Protein AF-A0A921L077-F1 (afdb_monomer_lite)

Structure (mmCIF, N/CA/C/O backbone):
data_AF-A0A921L077-F1
#
_entry.id   AF-A0A921L077-F1
#
loop_
_atom_site.group_PDB
_atom_site.id
_atom_site.type_symbol
_atom_site.label_atom_id
_atom_site.label_alt_id
_atom_site.label_comp_id
_atom_site.label_asym_id
_atom_site.label_entity_id
_atom_site.label_seq_id
_atom_site.pdbx_PDB_ins_code
_atom_site.Cartn_x
_atom_site.Cartn_y
_atom_site.Cartn_z
_atom_site.occupancy
_atom_site.B_iso_or_equiv
_atom_site.auth_seq_id
_atom_site.auth_comp_id
_atom_site.auth_asym_id
_atom_site.auth_atom_id
_atom_site.pdbx_PDB_model_num
ATOM 1 N N . MET A 1 1 ? 46.990 -27.834 -98.662 1.00 47.91 1 MET A N 1
ATOM 2 C CA . MET A 1 1 ? 45.734 -28.290 -98.024 1.00 47.91 1 MET A CA 1
ATOM 3 C C . MET A 1 1 ? 45.938 -28.301 -96.510 1.00 47.91 1 MET A C 1
ATOM 5 O O . MET A 1 1 ? 46.525 -29.242 -95.992 1.00 47.91 1 MET A O 1
ATOM 9 N N . LYS A 1 2 ? 45.597 -27.207 -95.814 1.00 50.09 2 LYS A N 1
ATOM 10 C CA . LYS A 1 2 ? 45.797 -27.074 -94.358 1.00 50.09 2 LYS A CA 1
ATOM 11 C C . LYS A 1 2 ? 44.501 -27.483 -93.652 1.00 50.09 2 LYS A C 1
ATOM 13 O O . LYS A 1 2 ? 43.437 -26.982 -93.993 1.00 50.09 2 LYS A O 1
ATOM 18 N N . LYS A 1 3 ? 44.614 -28.475 -92.768 1.00 49.75 3 LYS A N 1
ATOM 19 C CA . LYS A 1 3 ? 43.511 -29.212 -92.143 1.00 49.75 3 LYS A CA 1
ATOM 20 C C . LYS A 1 3 ? 42.754 -28.323 -91.150 1.00 49.75 3 LYS A C 1
ATOM 22 O O . LYS A 1 3 ? 43.372 -27.665 -90.320 1.00 49.75 3 LYS A O 1
ATOM 27 N N . LEU A 1 4 ? 41.428 -28.336 -91.258 1.00 50.16 4 LEU A N 1
ATOM 28 C CA . LEU A 1 4 ? 40.485 -27.717 -90.333 1.00 50.16 4 LEU A CA 1
ATOM 29 C C . LEU A 1 4 ? 40.443 -28.560 -89.049 1.00 50.16 4 LEU A C 1
ATOM 31 O O . LEU A 1 4 ? 40.031 -29.717 -89.099 1.00 50.16 4 LEU A O 1
ATOM 35 N N . LEU A 1 5 ? 40.892 -28.011 -87.920 1.00 53.75 5 LEU A N 1
ATOM 36 C CA . LEU A 1 5 ? 40.767 -28.655 -86.610 1.00 53.75 5 LEU A CA 1
ATOM 37 C C . LEU A 1 5 ? 39.763 -27.851 -85.779 1.00 53.75 5 LEU A C 1
ATOM 39 O O . LEU A 1 5 ? 40.111 -26.838 -85.178 1.00 53.75 5 LEU A O 1
ATOM 43 N N . LEU A 1 6 ? 38.502 -28.278 -85.803 1.00 53.72 6 LEU A N 1
ATOM 44 C CA . LEU A 1 6 ? 37.430 -27.685 -85.009 1.00 53.72 6 LEU A CA 1
ATOM 45 C C . LEU A 1 6 ? 37.405 -28.395 -83.647 1.00 53.72 6 LEU A C 1
ATOM 47 O O . LEU A 1 6 ? 36.884 -29.500 -83.527 1.00 53.72 6 LEU A O 1
ATOM 51 N N . ILE A 1 7 ? 38.032 -27.798 -82.632 1.00 60.38 7 ILE A N 1
ATOM 52 C CA . ILE A 1 7 ? 38.004 -28.325 -81.262 1.00 60.38 7 ILE A CA 1
ATOM 53 C C . ILE A 1 7 ? 36.727 -27.801 -80.601 1.00 60.38 7 ILE A C 1
ATOM 55 O O . ILE A 1 7 ? 36.703 -26.705 -80.044 1.00 60.38 7 ILE A O 1
ATOM 59 N N . THR A 1 8 ? 35.644 -28.571 -80.680 1.00 58.78 8 THR A N 1
ATOM 60 C CA . THR A 1 8 ? 34.444 -28.325 -79.875 1.00 58.78 8 THR A CA 1
ATOM 61 C C . THR A 1 8 ? 34.729 -28.749 -78.439 1.00 58.78 8 THR A C 1
ATOM 63 O O . THR A 1 8 ? 34.517 -29.901 -78.061 1.00 58.78 8 THR A O 1
ATOM 66 N N . LEU A 1 9 ? 35.260 -27.820 -77.643 1.00 57.50 9 LEU A N 1
ATOM 67 C CA . LEU A 1 9 ? 35.306 -27.950 -76.191 1.00 57.50 9 LEU A CA 1
ATOM 68 C C . LEU A 1 9 ? 33.867 -27.913 -75.678 1.00 57.50 9 LEU A C 1
ATOM 70 O O . LEU A 1 9 ? 33.224 -26.866 -75.668 1.00 57.50 9 LEU A O 1
ATOM 74 N N . GLY A 1 10 ? 33.356 -29.086 -75.310 1.00 61.41 10 GLY A N 1
ATOM 75 C CA . GLY A 1 10 ? 32.074 -29.223 -74.643 1.00 61.41 10 GLY A CA 1
ATOM 76 C C . GLY A 1 10 ? 32.086 -28.440 -73.338 1.00 61.41 10 GLY A C 1
ATOM 77 O O . GLY A 1 10 ? 32.806 -28.787 -72.405 1.00 61.41 10 GLY A O 1
ATOM 78 N N . THR A 1 11 ? 31.276 -27.393 -73.268 1.00 60.41 11 THR A N 1
ATOM 79 C CA . THR A 1 11 ? 30.930 -26.742 -72.011 1.00 60.41 11 THR A CA 1
ATOM 80 C C . THR A 1 11 ? 29.447 -26.972 -71.775 1.00 60.41 11 THR A C 1
ATOM 82 O O . THR A 1 11 ? 28.576 -26.265 -72.273 1.00 60.41 11 THR A O 1
ATOM 85 N N . THR A 1 12 ? 29.136 -28.029 -71.029 1.00 60.75 12 THR A N 1
ATOM 86 C CA . THR A 1 12 ? 27.812 -28.176 -70.430 1.00 60.75 12 THR A CA 1
ATOM 87 C C . THR A 1 12 ? 27.654 -27.072 -69.388 1.00 60.75 12 THR A C 1
ATOM 89 O O . THR A 1 12 ? 28.388 -27.044 -68.400 1.00 60.75 12 THR A O 1
ATOM 92 N N . LEU A 1 13 ? 26.723 -26.146 -69.612 1.00 59.56 13 LEU A N 1
ATOM 93 C CA . LEU A 1 13 ? 26.307 -25.184 -68.597 1.00 59.56 13 LEU A CA 1
ATOM 94 C C . LEU A 1 13 ? 25.455 -25.927 -67.564 1.00 59.56 13 LEU A C 1
ATOM 96 O O . LEU A 1 13 ? 24.300 -26.261 -67.818 1.00 59.56 13 LEU A O 1
ATOM 100 N N . SER A 1 14 ? 26.045 -26.225 -66.410 1.00 64.25 14 SER A N 1
ATOM 101 C CA . SER A 1 14 ? 25.311 -26.743 -65.259 1.00 64.25 14 SER A CA 1
ATOM 102 C C . SER A 1 14 ? 24.536 -25.596 -64.614 1.00 64.25 14 SER A C 1
ATOM 104 O O . SER A 1 14 ? 25.137 -24.664 -64.083 1.00 64.25 14 SER A O 1
ATOM 106 N N . PHE A 1 15 ? 23.206 -25.657 -64.642 1.00 56.78 15 PHE A N 1
ATOM 107 C CA . PHE A 1 15 ? 22.360 -24.764 -63.853 1.00 56.78 15 PHE A CA 1
ATOM 108 C C . PHE A 1 15 ? 22.168 -25.384 -62.466 1.00 56.78 15 PHE A C 1
ATOM 110 O O . PHE A 1 15 ? 21.528 -26.426 -62.338 1.00 56.78 15 PHE A O 1
ATOM 117 N N . SER A 1 16 ? 22.728 -24.770 -61.424 1.00 62.62 16 SER A N 1
ATOM 118 C CA . SER A 1 16 ? 22.407 -25.108 -60.037 1.00 62.62 16 SER A CA 1
ATOM 1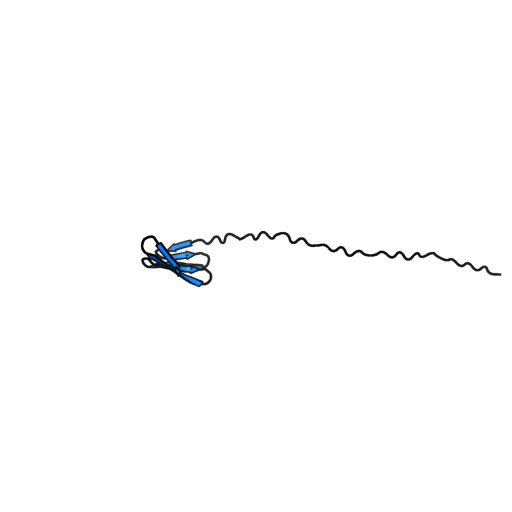19 C C . SER A 1 16 ? 21.310 -24.173 -59.531 1.00 62.62 16 SER A C 1
ATOM 121 O O . SER A 1 16 ? 21.466 -22.955 -59.489 1.00 62.62 16 SER A O 1
ATOM 123 N N . THR A 1 17 ? 20.166 -24.735 -59.150 1.00 63.22 17 THR A N 1
ATOM 124 C CA . THR A 1 17 ? 19.113 -23.986 -58.460 1.00 63.22 17 THR A CA 1
ATOM 125 C C . THR A 1 17 ? 19.511 -23.819 -56.993 1.00 63.22 17 THR A C 1
ATOM 127 O O . THR A 1 17 ? 19.575 -24.812 -56.267 1.00 63.22 17 THR A O 1
ATOM 130 N N . LEU A 1 18 ? 19.765 -22.590 -56.530 1.00 61.78 18 LEU A N 1
ATOM 131 C CA . LEU A 1 18 ? 19.805 -22.313 -55.091 1.00 61.78 18 LEU A CA 1
ATOM 132 C C . LEU A 1 18 ? 18.374 -22.401 -54.547 1.00 61.78 18 LEU A C 1
ATOM 134 O O . LEU A 1 18 ? 17.557 -21.516 -54.789 1.00 61.78 18 LEU A O 1
ATOM 138 N N . ALA A 1 19 ? 18.064 -23.461 -53.803 1.00 63.94 19 ALA A N 1
ATOM 139 C CA . ALA A 1 19 ? 16.884 -23.472 -52.951 1.00 63.94 19 ALA A CA 1
ATOM 140 C C . ALA A 1 19 ? 17.140 -22.524 -51.768 1.00 63.94 19 ALA A C 1
ATOM 142 O O . ALA A 1 19 ? 18.071 -22.735 -50.990 1.00 63.94 19 ALA A O 1
ATOM 143 N N . ALA A 1 20 ? 16.341 -21.461 -51.645 1.00 61.19 20 ALA A N 1
ATOM 144 C CA . ALA A 1 20 ? 16.367 -20.594 -50.474 1.00 61.19 20 ALA A CA 1
ATOM 145 C C . ALA A 1 20 ? 15.919 -21.404 -49.248 1.00 61.19 20 ALA A C 1
ATOM 147 O O . ALA A 1 20 ? 14.796 -21.904 -49.196 1.00 61.19 20 ALA A O 1
ATOM 148 N N . ASN A 1 21 ? 16.813 -21.560 -48.274 1.00 64.06 21 ASN A N 1
ATOM 149 C CA . ASN A 1 21 ? 16.500 -22.198 -47.005 1.00 64.06 21 ASN A CA 1
ATOM 150 C C . ASN A 1 21 ? 15.652 -21.212 -46.183 1.00 64.06 21 ASN A C 1
ATOM 152 O O . ASN A 1 21 ? 16.172 -20.230 -45.655 1.00 64.06 21 ASN A O 1
ATOM 156 N N . LEU A 1 22 ? 14.333 -21.412 -46.142 1.00 66.31 22 LEU A N 1
ATOM 157 C CA . LEU A 1 22 ? 13.456 -20.643 -45.262 1.00 66.31 22 LEU A CA 1
ATOM 158 C C . LEU A 1 22 ? 13.598 -21.206 -43.844 1.00 66.31 22 LEU A C 1
ATOM 160 O O . LEU A 1 22 ? 12.918 -22.162 -43.474 1.00 66.31 22 LEU A O 1
ATOM 164 N N . GLN A 1 23 ? 14.504 -20.623 -43.059 1.00 57.09 23 GLN A N 1
ATOM 165 C CA . GLN A 1 23 ? 14.612 -20.916 -41.634 1.00 57.09 23 GLN A CA 1
ATOM 166 C C . GLN A 1 23 ? 13.425 -20.275 -40.907 1.00 57.09 23 GLN A C 1
ATOM 168 O O . GLN A 1 23 ? 13.378 -19.062 -40.702 1.00 57.09 23 GLN A O 1
ATOM 173 N N . TRP A 1 24 ? 12.455 -21.096 -40.513 1.00 44.19 24 TRP A N 1
ATOM 174 C CA . TRP A 1 24 ? 11.444 -20.697 -39.542 1.00 44.19 24 TRP A CA 1
ATOM 175 C C . TRP A 1 24 ? 12.114 -20.582 -38.173 1.00 44.19 24 TRP A C 1
ATOM 177 O O . TRP A 1 24 ? 12.528 -21.580 -37.590 1.00 44.19 24 TRP A O 1
ATOM 187 N N . ASN A 1 25 ? 12.259 -19.357 -37.666 1.00 66.25 25 ASN A N 1
ATOM 188 C CA . ASN A 1 25 ? 12.662 -19.151 -36.281 1.00 66.25 25 ASN A CA 1
ATOM 189 C C . ASN A 1 25 ? 11.459 -19.472 -35.394 1.00 66.25 25 ASN A C 1
ATOM 191 O O . ASN A 1 25 ? 10.529 -18.671 -35.284 1.00 66.25 25 ASN A O 1
A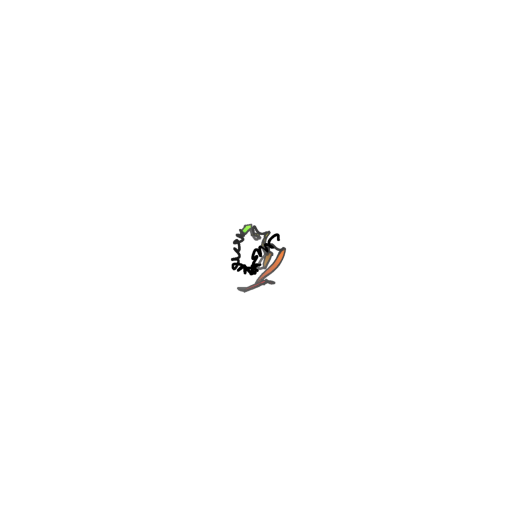TOM 195 N N . ASN A 1 26 ? 11.470 -20.645 -34.768 1.00 67.81 26 ASN A N 1
ATOM 196 C CA . ASN A 1 26 ? 10.586 -20.921 -33.647 1.00 67.81 26 ASN A CA 1
ATOM 197 C C . ASN A 1 26 ? 10.983 -19.957 -32.522 1.00 67.81 26 ASN A C 1
ATOM 199 O O . ASN A 1 26 ? 12.007 -20.151 -31.873 1.00 67.81 26 ASN A O 1
ATOM 203 N N . VAL A 1 27 ? 10.206 -18.892 -32.324 1.00 64.44 27 VAL A N 1
ATOM 204 C CA . VAL A 1 27 ? 10.342 -18.046 -31.136 1.00 64.44 27 VAL A CA 1
ATOM 205 C C . VAL A 1 27 ? 9.949 -18.920 -29.947 1.00 64.44 27 VAL A C 1
ATOM 207 O O . VAL A 1 27 ? 8.806 -19.369 -29.864 1.00 64.44 27 VAL A O 1
ATOM 210 N N . GLU A 1 28 ? 10.910 -19.232 -29.077 1.00 61.97 28 GLU A N 1
ATOM 211 C CA . GLU A 1 28 ? 10.647 -19.941 -27.824 1.00 61.97 28 GLU A CA 1
ATOM 212 C C . GLU A 1 28 ? 9.540 -19.211 -27.041 1.00 61.97 28 GLU A C 1
ATOM 214 O O . GLU A 1 28 ? 9.508 -17.974 -27.049 1.00 61.97 28 GLU A O 1
ATOM 219 N N . PRO A 1 29 ? 8.625 -19.919 -26.349 1.00 62.97 29 PRO A N 1
ATOM 220 C CA . PRO A 1 29 ? 7.703 -19.274 -25.427 1.00 62.97 29 PRO A CA 1
ATOM 221 C C . PRO A 1 29 ? 8.528 -18.578 -24.345 1.00 62.97 29 PRO A C 1
ATOM 223 O O . PRO A 1 29 ? 9.118 -19.226 -23.482 1.00 62.97 29 PRO A O 1
ATOM 226 N N . GLY A 1 30 ? 8.606 -17.250 -24.420 1.00 56.38 30 GLY A N 1
ATOM 227 C CA . GLY A 1 30 ? 9.255 -16.445 -23.402 1.00 56.38 30 GLY A CA 1
ATOM 228 C C . GLY A 1 30 ? 8.555 -16.682 -22.072 1.00 56.38 30 GLY A C 1
ATOM 229 O O . GLY A 1 30 ? 7.450 -16.192 -21.851 1.00 56.38 30 GLY A O 1
ATOM 230 N N . TYR A 1 31 ? 9.194 -17.429 -21.175 1.00 59.53 31 TYR A N 1
ATOM 231 C CA . TYR A 1 31 ? 8.828 -17.400 -19.771 1.00 59.53 31 TYR A CA 1
ATOM 232 C C . TYR A 1 31 ? 9.116 -15.985 -19.274 1.00 59.53 31 TYR A C 1
ATOM 234 O O . TYR A 1 31 ? 10.270 -15.591 -19.105 1.00 59.53 31 TYR A O 1
ATOM 242 N N . SER A 1 32 ? 8.066 -15.191 -19.073 1.00 57.38 32 SER A N 1
ATOM 243 C CA . SER A 1 32 ? 8.190 -13.924 -18.367 1.00 57.38 32 SER A CA 1
ATOM 244 C C . SER A 1 32 ? 8.598 -14.244 -16.933 1.00 57.38 32 SER A C 1
ATOM 246 O O . SER A 1 32 ? 7.767 -14.667 -16.127 1.00 57.38 32 SER A O 1
ATOM 248 N N . TYR A 1 33 ? 9.877 -14.067 -16.613 1.00 49.44 33 TYR A N 1
ATOM 249 C CA . TYR A 1 33 ? 10.327 -14.023 -15.231 1.00 49.44 33 TYR A CA 1
ATOM 250 C C . TYR A 1 33 ? 9.733 -12.750 -14.621 1.00 49.44 33 TYR A C 1
ATOM 252 O O . TYR A 1 33 ? 10.289 -11.659 -14.742 1.00 49.44 33 TYR A O 1
ATOM 260 N N . GLN A 1 34 ? 8.533 -12.865 -14.048 1.00 58.19 34 GLN A N 1
ATOM 261 C CA . GLN A 1 34 ? 7.993 -11.849 -13.157 1.00 58.19 34 GLN A CA 1
ATOM 262 C C . GLN A 1 34 ? 8.958 -11.829 -11.974 1.00 58.19 34 GLN A C 1
ATOM 264 O O . GLN A 1 34 ? 8.892 -12.697 -11.106 1.00 58.19 34 GLN A O 1
ATOM 269 N N . GLN A 1 35 ? 9.919 -10.901 -11.986 1.00 61.38 35 GLN A N 1
ATOM 270 C CA . GLN A 1 35 ? 10.696 -10.586 -10.795 1.00 61.38 35 GLN A CA 1
ATOM 271 C C . GLN A 1 35 ? 9.658 -10.394 -9.684 1.00 61.38 35 GLN A C 1
ATOM 273 O O . GLN A 1 35 ? 8.786 -9.539 -9.866 1.00 61.38 35 GLN A O 1
ATOM 278 N N . PRO A 1 36 ? 9.669 -11.172 -8.587 1.00 60.66 36 PRO A N 1
ATOM 279 C CA . PRO A 1 36 ? 8.840 -10.825 -7.453 1.00 60.66 36 PRO A CA 1
ATOM 280 C C . PRO A 1 36 ? 9.287 -9.421 -7.063 1.00 60.66 36 PRO A C 1
ATOM 282 O O . PRO A 1 36 ? 10.421 -9.225 -6.620 1.00 60.66 36 PRO A O 1
ATOM 285 N N . THR A 1 37 ? 8.445 -8.423 -7.331 1.00 68.19 37 THR A N 1
ATOM 286 C CA . THR A 1 37 ? 8.638 -7.073 -6.821 1.00 68.19 37 THR A CA 1
ATOM 287 C C . THR A 1 37 ? 8.488 -7.234 -5.325 1.00 68.19 37 THR A C 1
ATOM 289 O O . THR A 1 37 ? 7.378 -7.265 -4.801 1.00 68.19 37 THR A O 1
ATOM 292 N N . SER A 1 38 ? 9.602 -7.520 -4.656 1.00 79.19 38 SER A N 1
ATOM 293 C CA . SER A 1 38 ? 9.632 -7.783 -3.230 1.00 79.19 38 SER A CA 1
ATOM 294 C C . SER A 1 38 ? 9.430 -6.444 -2.535 1.00 79.19 38 SER A C 1
ATOM 296 O O . SER A 1 38 ? 10.379 -5.841 -2.040 1.00 79.19 38 SER A O 1
ATOM 298 N N . THR A 1 39 ? 8.197 -5.939 -2.581 1.00 85.62 39 THR A N 1
ATOM 299 C CA . THR A 1 39 ? 7.799 -4.717 -1.905 1.00 85.62 39 THR A CA 1
ATOM 300 C C . THR A 1 39 ? 7.877 -4.992 -0.417 1.00 85.62 39 THR A C 1
ATOM 302 O O . THR A 1 39 ? 7.214 -5.890 0.106 1.00 85.62 39 THR A O 1
ATOM 305 N N . THR A 1 40 ? 8.718 -4.234 0.275 1.00 90.00 40 THR A N 1
ATOM 306 C CA . THR A 1 40 ? 8.764 -4.257 1.731 1.00 90.00 40 THR A CA 1
ATOM 307 C C . THR A 1 40 ? 7.799 -3.212 2.261 1.00 90.00 40 THR A C 1
ATOM 309 O O . THR A 1 40 ? 7.704 -2.110 1.726 1.00 90.00 40 THR A O 1
ATOM 312 N N . TYR A 1 41 ? 7.066 -3.563 3.313 1.00 91.31 41 TYR A N 1
ATOM 313 C CA . TYR A 1 41 ? 6.127 -2.659 3.963 1.00 91.31 41 TYR A CA 1
ATOM 314 C C . TYR A 1 41 ? 6.633 -2.323 5.356 1.00 91.31 41 TYR A C 1
ATOM 316 O O . TYR A 1 41 ? 6.894 -3.211 6.168 1.00 91.31 41 TYR A O 1
ATOM 324 N N . THR A 1 42 ? 6.752 -1.031 5.637 1.00 94.62 42 THR A N 1
ATOM 325 C CA . THR A 1 42 ? 7.102 -0.518 6.961 1.00 94.62 42 THR A CA 1
ATOM 326 C C . THR A 1 42 ? 5.873 0.119 7.580 1.00 94.62 42 THR A C 1
ATOM 328 O O . THR A 1 42 ? 5.243 0.986 6.976 1.00 94.62 42 THR A O 1
ATOM 331 N N . GLN A 1 43 ? 5.527 -0.303 8.794 1.00 94.38 43 GLN A N 1
ATOM 332 C CA . GLN A 1 43 ? 4.435 0.297 9.549 1.00 94.38 43 GLN A CA 1
ATOM 333 C C . GLN A 1 43 ? 4.975 1.349 10.518 1.00 94.38 43 GLN A C 1
ATOM 335 O O . GLN A 1 43 ? 5.854 1.068 11.331 1.00 94.38 43 GLN A O 1
ATOM 340 N N . ILE A 1 44 ? 4.417 2.554 10.444 1.00 91.94 44 ILE A N 1
ATOM 341 C CA . ILE A 1 44 ? 4.720 3.682 11.324 1.00 91.94 44 ILE A CA 1
ATOM 342 C C . ILE A 1 44 ? 3.391 4.175 11.901 1.00 91.94 44 ILE A C 1
ATOM 344 O O . ILE A 1 44 ? 2.643 4.921 11.265 1.00 91.94 44 ILE A O 1
ATOM 348 N N . GLY A 1 45 ? 3.062 3.710 13.108 1.00 94.44 45 GLY A N 1
ATOM 349 C CA . GLY A 1 45 ? 1.774 3.988 13.746 1.00 94.44 45 GLY A CA 1
ATOM 350 C C . GLY A 1 45 ? 0.597 3.530 12.878 1.00 94.44 45 GLY A C 1
ATOM 351 O O . GLY A 1 45 ? 0.447 2.345 12.584 1.00 94.44 45 GLY A O 1
ATOM 352 N N . ASN A 1 46 ? -0.232 4.484 12.452 1.00 93.06 46 ASN A N 1
ATOM 353 C CA . ASN A 1 46 ? -1.438 4.231 11.653 1.00 93.06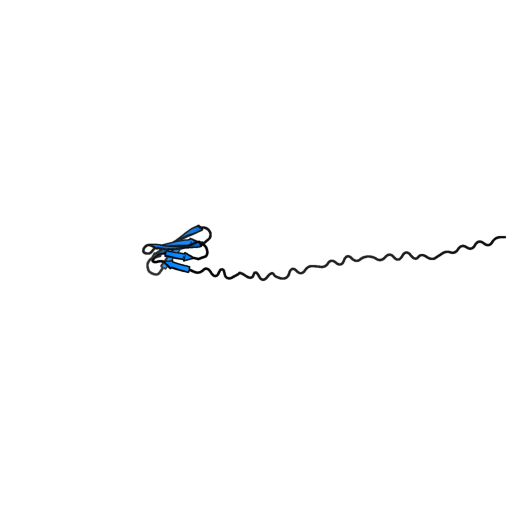 46 ASN A CA 1
ATOM 354 C C . ASN A 1 46 ? -1.150 4.154 10.143 1.00 93.06 46 ASN A C 1
ATOM 356 O O . ASN A 1 46 ? -2.078 3.937 9.359 1.00 93.06 46 ASN A O 1
ATOM 360 N N . GLN A 1 47 ? 0.097 4.403 9.738 1.00 94.25 47 GLN A N 1
ATOM 361 C CA . GLN A 1 47 ? 0.527 4.438 8.347 1.00 94.25 47 GLN A CA 1
ATOM 362 C C . GLN A 1 47 ? 1.349 3.195 8.014 1.00 94.25 47 GLN A C 1
ATOM 364 O O . GLN A 1 47 ? 2.133 2.707 8.826 1.00 94.25 47 GLN A O 1
ATOM 369 N N . MET A 1 48 ? 1.179 2.690 6.804 1.00 94.31 48 MET A N 1
ATOM 370 C CA . MET A 1 48 ? 1.982 1.646 6.191 1.00 94.31 48 MET A CA 1
ATOM 371 C C . MET A 1 48 ? 2.572 2.222 4.909 1.00 94.31 48 MET A C 1
ATOM 373 O O . MET A 1 48 ? 1.846 2.823 4.122 1.00 94.31 48 MET A O 1
ATOM 377 N N . ILE A 1 49 ? 3.875 2.060 4.717 1.00 93.50 49 ILE A N 1
ATOM 378 C CA . ILE A 1 49 ? 4.616 2.603 3.578 1.00 93.50 49 ILE A CA 1
ATOM 379 C C . ILE A 1 49 ? 5.304 1.440 2.871 1.00 93.50 49 ILE A C 1
ATOM 381 O O . ILE A 1 49 ? 6.070 0.706 3.497 1.00 93.50 49 ILE A O 1
ATOM 385 N N . GLY A 1 50 ? 4.997 1.265 1.590 1.00 92.50 50 GLY A N 1
ATOM 386 C CA . GL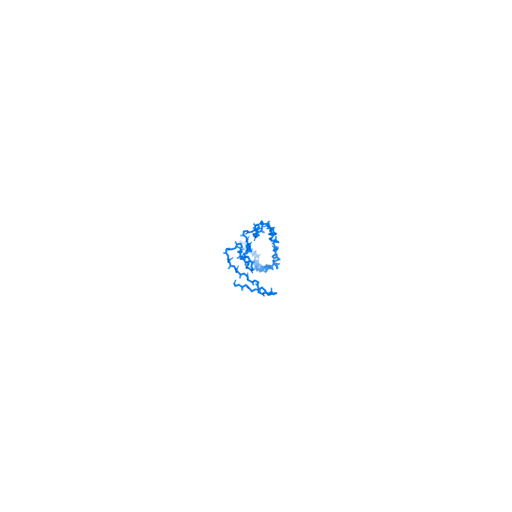Y A 1 50 ? 5.631 0.302 0.702 1.00 92.50 50 GLY A CA 1
ATOM 387 C C . GLY A 1 50 ? 6.893 0.879 0.064 1.00 92.50 50 GLY A C 1
ATOM 388 O O . GLY A 1 50 ? 6.947 2.054 -0.299 1.00 92.50 50 GLY A O 1
ATOM 389 N N . SER A 1 51 ? 7.918 0.046 -0.111 1.00 92.50 51 SER A N 1
ATOM 390 C CA . SER A 1 51 ? 9.158 0.419 -0.810 1.00 92.50 51 SER A CA 1
ATOM 391 C C . SER A 1 51 ? 8.961 0.730 -2.299 1.00 92.50 51 SER A C 1
ATOM 393 O O . SER A 1 51 ? 9.861 1.263 -2.938 1.00 92.50 51 SER A O 1
ATOM 395 N N . ASP A 1 52 ? 7.804 0.378 -2.854 1.00 89.31 52 ASP A N 1
ATOM 396 C CA . ASP A 1 52 ? 7.360 0.674 -4.218 1.00 89.31 52 ASP A CA 1
ATOM 397 C C . ASP A 1 52 ? 6.630 2.025 -4.341 1.00 89.31 52 ASP A C 1
ATOM 399 O O . ASP A 1 52 ? 6.172 2.381 -5.424 1.00 89.31 52 ASP A O 1
ATOM 403 N N . GLY A 1 53 ? 6.516 2.784 -3.246 1.00 89.88 53 GLY A N 1
ATOM 404 C CA . GLY A 1 53 ? 5.788 4.052 -3.201 1.00 89.88 53 GLY A CA 1
ATOM 405 C C . GLY A 1 53 ? 4.298 3.906 -2.891 1.00 89.88 53 GLY A C 1
ATOM 406 O O . GLY A 1 53 ? 3.616 4.921 -2.756 1.00 89.88 53 GLY A O 1
ATOM 407 N N . SER A 1 54 ? 3.787 2.681 -2.727 1.00 93.81 54 SER A N 1
ATOM 408 C CA . SER A 1 54 ? 2.439 2.472 -2.197 1.00 93.81 54 SER A CA 1
ATOM 409 C C . SER A 1 54 ? 2.354 2.889 -0.725 1.00 93.81 54 SER A C 1
ATOM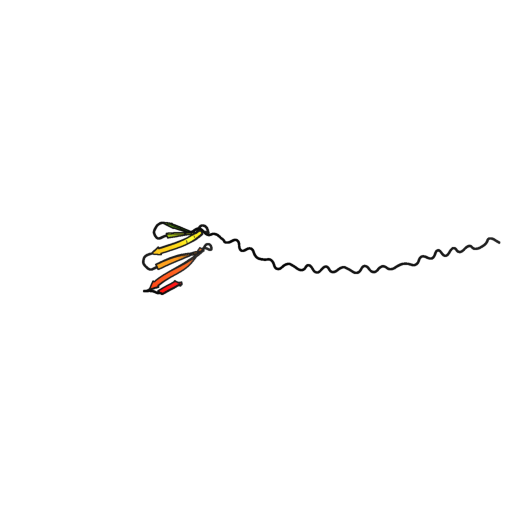 411 O O . SER A 1 54 ? 3.338 2.872 0.019 1.00 93.81 54 SER A O 1
ATOM 413 N N . SER A 1 55 ? 1.168 3.277 -0.266 1.00 95.25 55 SER A N 1
ATOM 414 C CA . SER A 1 55 ? 0.936 3.582 1.143 1.00 95.25 55 SER A CA 1
ATOM 415 C C . SER A 1 55 ? -0.484 3.240 1.577 1.00 95.25 55 SER A C 1
ATOM 417 O O . SER A 1 55 ? -1.414 3.189 0.775 1.00 95.25 55 SER A O 1
ATOM 419 N N . ALA A 1 56 ? -0.667 3.000 2.870 1.00 95.56 56 ALA A N 1
ATOM 420 C CA . ALA A 1 56 ? -1.981 2.854 3.471 1.00 95.56 56 ALA A CA 1
ATOM 421 C C . ALA A 1 56 ? -2.049 3.632 4.782 1.00 95.56 56 ALA A C 1
ATOM 423 O O . ALA A 1 56 ? -1.160 3.524 5.620 1.00 95.56 56 ALA A O 1
ATOM 424 N N . THR A 1 57 ? -3.113 4.400 4.991 1.00 96.38 57 THR A N 1
ATOM 425 C CA . THR A 1 57 ? -3.340 5.151 6.230 1.00 96.38 57 THR A CA 1
ATOM 426 C C . THR A 1 57 ? -4.676 4.761 6.832 1.00 96.38 57 THR A C 1
ATOM 428 O O . THR A 1 57 ? -5.716 4.883 6.184 1.00 96.38 57 THR A O 1
ATOM 431 N N . ARG A 1 58 ? -4.664 4.322 8.092 1.00 94.88 58 ARG A N 1
ATOM 432 C CA . ARG A 1 58 ? -5.882 4.019 8.845 1.00 94.88 58 ARG A CA 1
ATOM 433 C C . ARG A 1 58 ? -6.338 5.226 9.660 1.00 94.88 58 ARG A C 1
ATOM 435 O O . ARG A 1 58 ? -5.569 5.778 10.444 1.00 94.88 58 ARG A O 1
ATOM 442 N N . ILE A 1 59 ? -7.604 5.603 9.500 1.00 93.12 59 ILE A N 1
ATOM 443 C CA . ILE A 1 59 ? -8.272 6.678 10.239 1.00 93.12 59 ILE A CA 1
ATOM 444 C C . ILE A 1 59 ? -9.607 6.128 10.750 1.00 93.12 59 ILE A C 1
ATOM 446 O O . ILE A 1 59 ? -10.563 5.972 9.990 1.00 93.12 59 ILE A O 1
ATOM 450 N N . GLY A 1 60 ? -9.674 5.800 12.042 1.00 92.69 60 GLY A N 1
ATOM 451 C CA . GLY A 1 60 ? -10.848 5.141 12.620 1.00 92.69 60 GLY A CA 1
ATOM 452 C C . GLY A 1 60 ? -11.125 3.788 11.952 1.00 92.69 60 GLY A C 1
ATOM 453 O O . GLY A 1 60 ? -10.238 2.938 11.880 1.00 92.69 60 GLY A O 1
ATOM 454 N N . ASN A 1 61 ? -12.347 3.602 11.447 1.00 92.62 61 ASN A N 1
ATOM 455 C CA . ASN A 1 61 ? -12.772 2.414 10.696 1.00 92.62 61 ASN A CA 1
ATOM 456 C C . ASN A 1 61 ? -12.517 2.515 9.179 1.00 92.62 61 ASN A C 1
ATOM 458 O O . ASN A 1 61 ? -12.931 1.627 8.435 1.00 92.62 61 ASN A O 1
ATOM 462 N N . GLN A 1 62 ? -11.864 3.581 8.711 1.00 94.62 62 GLN A N 1
ATOM 463 C CA . GLN A 1 62 ? -11.501 3.761 7.308 1.00 94.62 62 GLN A CA 1
ATOM 464 C C . GLN A 1 62 ? -10.011 3.489 7.100 1.00 94.62 62 GLN A C 1
ATOM 466 O O . GLN A 1 62 ? -9.171 3.863 7.917 1.00 94.62 62 GLN A O 1
ATOM 471 N N . THR A 1 63 ? -9.672 2.855 5.984 1.00 95.44 63 THR A N 1
ATOM 472 C CA . THR A 1 63 ? -8.300 2.702 5.503 1.00 95.44 63 THR A CA 1
ATOM 473 C C . THR A 1 63 ? -8.212 3.288 4.103 1.00 95.44 63 THR A C 1
ATOM 475 O O . THR A 1 63 ? -8.935 2.876 3.201 1.00 95.44 63 THR A O 1
ATOM 478 N N . ILE A 1 64 ? -7.342 4.274 3.936 1.00 95.38 64 ILE A N 1
ATOM 479 C CA . ILE A 1 64 ? -7.056 4.915 2.657 1.00 95.38 64 ILE A CA 1
ATOM 480 C C . ILE A 1 64 ? -5.825 4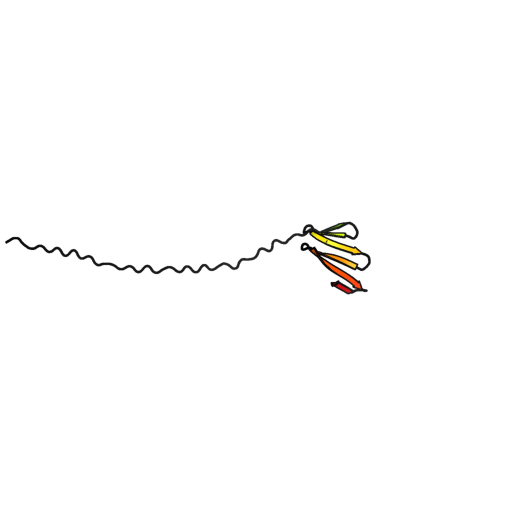.228 2.083 1.00 95.38 64 ILE A C 1
ATOM 482 O O . ILE A 1 64 ? -4.779 4.253 2.725 1.00 95.38 64 ILE A O 1
ATOM 486 N N . TYR A 1 65 ? -5.943 3.651 0.896 1.00 94.94 65 TYR A N 1
ATOM 487 C CA . TYR A 1 65 ? -4.856 3.027 0.153 1.00 94.94 65 TYR A CA 1
ATOM 488 C C . TYR A 1 65 ? -4.441 3.919 -1.011 1.00 94.94 65 TYR A C 1
ATOM 490 O O . TYR A 1 65 ? -5.290 4.502 -1.686 1.00 94.94 65 TYR A O 1
ATOM 498 N N . GLN A 1 66 ? -3.140 3.999 -1.250 1.00 95.12 66 GLN A N 1
ATOM 499 C CA . GLN A 1 66 ? -2.545 4.565 -2.446 1.00 95.12 66 GLN A CA 1
ATOM 500 C C . GLN A 1 66 ? -1.601 3.527 -3.046 1.00 95.12 66 GLN A C 1
ATOM 502 O O . GLN A 1 66 ? -0.739 3.003 -2.341 1.00 95.12 66 GLN A O 1
ATOM 507 N N . ASP A 1 67 ? -1.767 3.207 -4.323 1.00 91.94 67 ASP A N 1
ATOM 508 C CA . ASP A 1 67 ? -0.838 2.318 -5.017 1.00 91.94 67 ASP A CA 1
ATOM 509 C C . ASP A 1 67 ? 0.422 3.064 -5.488 1.00 91.94 67 ASP A C 1
ATOM 511 O O . ASP A 1 67 ? 0.530 4.289 -5.402 1.00 91.94 67 ASP A O 1
ATOM 515 N N . SER A 1 68 ? 1.392 2.314 -6.006 1.00 90.19 68 SER A N 1
ATOM 516 C CA . SER A 1 68 ? 2.631 2.865 -6.571 1.00 90.19 68 SER A CA 1
ATOM 517 C C . SER A 1 68 ? 2.419 3.762 -7.803 1.00 90.19 68 SER A C 1
ATOM 519 O O . SER A 1 68 ? 3.321 4.494 -8.201 1.00 90.19 68 SER A O 1
ATOM 521 N N . GLN A 1 69 ? 1.237 3.715 -8.425 1.00 92.12 69 GLN A N 1
ATOM 522 C CA . GLN A 1 69 ? 0.846 4.514 -9.588 1.00 92.12 69 GLN A CA 1
ATOM 523 C C . GLN A 1 69 ? 0.116 5.805 -9.176 1.00 92.12 69 GLN A C 1
ATOM 525 O O . GLN A 1 69 ? -0.209 6.631 -10.028 1.00 92.12 69 GLN A O 1
ATOM 530 N N . GLY A 1 70 ? -0.121 6.000 -7.875 1.00 89.88 70 GLY A N 1
ATOM 531 C CA . GLY A 1 70 ? -0.816 7.153 -7.319 1.00 89.88 70 GLY A CA 1
ATOM 532 C C . GLY A 1 70 ? -2.341 7.028 -7.307 1.00 89.88 70 GLY A C 1
ATOM 533 O O . GLY A 1 70 ? -3.001 7.983 -6.887 1.00 89.88 70 GLY A O 1
ATOM 534 N N . ASN A 1 71 ? -2.916 5.889 -7.707 1.00 93.69 71 ASN A N 1
ATOM 535 C CA . ASN A 1 71 ? -4.355 5.661 -7.590 1.00 93.69 71 ASN A CA 1
ATOM 536 C C . ASN A 1 71 ? -4.732 5.502 -6.122 1.00 93.69 71 ASN A C 1
ATOM 538 O O . ASN A 1 71 ? -3.997 4.897 -5.340 1.00 93.69 71 ASN A O 1
ATOM 542 N N . ARG A 1 72 ? -5.896 6.039 -5.751 1.00 94.31 72 ARG A N 1
ATOM 543 C CA . ARG A 1 72 ? -6.358 6.063 -4.365 1.00 94.31 72 ARG A CA 1
ATOM 544 C C . ARG A 1 72 ? -7.687 5.337 -4.216 1.00 94.31 72 ARG A C 1
ATOM 546 O O . ARG A 1 72 ? -8.661 5.719 -4.858 1.00 94.31 72 ARG A O 1
ATOM 553 N N . SER A 1 73 ? -7.738 4.385 -3.294 1.00 94.81 73 SER A N 1
ATOM 554 C CA . SER A 1 73 ? -8.960 3.677 -2.900 1.00 94.81 73 SER A CA 1
ATOM 555 C C . SER A 1 73 ? -9.207 3.863 -1.415 1.00 94.81 73 SER A C 1
ATOM 557 O O . SER A 1 73 ? -8.267 3.905 -0.620 1.00 94.81 73 SER A O 1
ATOM 559 N N . THR A 1 74 ? -10.468 3.984 -1.013 1.00 95.25 74 THR A N 1
ATOM 560 C CA . THR A 1 74 ? -10.825 4.056 0.408 1.00 95.25 74 THR A CA 1
ATOM 561 C C . THR A 1 74 ? -11.669 2.851 0.766 1.00 95.25 74 THR A C 1
ATOM 563 O O . THR A 1 74 ? -12.674 2.564 0.126 1.00 95.25 74 THR A O 1
ATOM 566 N N . CYS A 1 75 ? -11.253 2.140 1.805 1.00 94.81 75 CYS A N 1
ATOM 567 C CA . CYS A 1 75 ? -11.968 1.000 2.345 1.00 94.81 75 CYS A CA 1
ATOM 568 C C . CYS A 1 75 ? -12.538 1.353 3.716 1.00 94.81 75 CYS A C 1
ATOM 570 O O . CYS A 1 75 ? -11.819 1.846 4.583 1.00 94.81 75 CYS A O 1
ATOM 572 N N . THR A 1 76 ? -13.816 1.075 3.937 1.00 95.50 76 THR A N 1
ATOM 573 C CA . THR A 1 76 ? -14.495 1.271 5.220 1.00 95.50 76 THR A CA 1
ATOM 574 C C . THR A 1 76 ? -14.888 -0.072 5.805 1.00 95.50 76 THR A C 1
ATOM 576 O O . THR A 1 76 ? -15.474 -0.912 5.121 1.00 95.50 76 THR A O 1
ATOM 579 N N . GLN A 1 77 ? -14.598 -0.262 7.087 1.00 91.81 77 GLN A N 1
ATOM 580 C CA . GLN A 1 77 ? -15.085 -1.404 7.841 1.00 91.81 77 GLN A CA 1
ATOM 581 C C . GLN A 1 77 ? -16.457 -1.092 8.452 1.00 91.81 77 GLN A C 1
ATOM 583 O O . GLN A 1 77 ? -16.609 -0.121 9.201 1.00 91.81 77 GLN A O 1
ATOM 588 N N . ILE A 1 78 ? -17.446 -1.934 8.146 1.00 91.31 78 ILE A N 1
ATOM 589 C CA . ILE A 1 78 ? -18.807 -1.880 8.696 1.00 91.31 78 ILE A CA 1
ATOM 590 C C . ILE A 1 78 ? -19.114 -3.241 9.323 1.00 91.31 78 ILE A C 1
ATOM 592 O O . ILE A 1 78 ? -19.361 -4.233 8.632 1.00 91.31 78 ILE A O 1
ATOM 596 N N . GLY A 1 79 ? -19.052 -3.299 10.655 1.00 90.81 79 GLY A N 1
ATOM 597 C CA . GLY A 1 79 ? -19.099 -4.559 11.394 1.00 90.81 79 GLY A CA 1
ATOM 598 C C . GLY A 1 79 ? -17.952 -5.485 10.978 1.00 90.81 79 GLY A C 1
ATOM 599 O O . GLY A 1 79 ? -16.778 -5.145 11.134 1.00 90.81 79 GLY A O 1
ATOM 600 N N . ASN A 1 80 ? -18.306 -6.638 10.411 1.00 90.50 80 ASN A N 1
ATOM 601 C CA . ASN A 1 80 ? -17.357 -7.671 9.978 1.00 90.50 80 ASN A CA 1
ATOM 602 C C . ASN A 1 80 ? -16.991 -7.563 8.486 1.00 90.50 80 ASN A C 1
ATOM 604 O O . ASN A 1 80 ? -16.271 -8.414 7.973 1.00 90.50 80 ASN A O 1
ATOM 608 N N . GLN A 1 81 ? -17.531 -6.570 7.773 1.00 93.62 81 GLN A N 1
ATOM 609 C CA . GLN A 1 81 ? -17.350 -6.408 6.331 1.00 93.62 81 GLN A CA 1
ATOM 610 C C . GLN A 1 81 ? -16.401 -5.250 6.025 1.00 93.62 81 GLN A C 1
ATOM 612 O O . GLN A 1 81 ? -16.410 -4.236 6.724 1.00 93.62 81 GLN A O 1
ATOM 617 N N . ILE A 1 82 ? -15.622 -5.392 4.951 1.00 93.56 82 ILE A N 1
ATOM 618 C CA . ILE A 1 82 ? -14.783 -4.333 4.381 1.00 93.56 82 ILE A CA 1
ATOM 619 C C . ILE A 1 82 ? -15.367 -3.967 3.017 1.00 93.56 82 ILE A C 1
ATOM 621 O O . ILE A 1 82 ? -15.554 -4.840 2.173 1.00 93.56 82 ILE A O 1
ATOM 625 N N . ILE A 1 83 ? -15.654 -2.683 2.810 1.00 93.94 83 ILE A N 1
ATOM 626 C CA . ILE A 1 83 ? -16.207 -2.144 1.562 1.00 93.94 83 ILE A CA 1
ATOM 627 C C . ILE A 1 83 ? -15.217 -1.125 1.012 1.00 93.94 83 ILE A C 1
ATOM 629 O O . ILE A 1 83 ? -14.918 -0.156 1.705 1.00 93.94 83 ILE A O 1
ATOM 633 N N . CYS A 1 84 ? -14.726 -1.330 -0.207 1.00 93.12 84 CYS A N 1
ATOM 634 C CA . CYS A 1 84 ? -13.779 -0.435 -0.874 1.00 93.12 84 CYS A CA 1
ATOM 635 C C . CYS A 1 84 ? -14.430 0.285 -2.058 1.00 93.12 84 CYS A C 1
ATOM 637 O O . CYS A 1 84 ? -15.334 -0.265 -2.689 1.00 93.12 84 CYS A O 1
ATOM 639 N N . ASN A 1 85 ? -13.954 1.497 -2.346 1.00 84.38 85 ASN A N 1
ATOM 640 C CA . ASN A 1 85 ? -14.349 2.306 -3.499 1.00 84.38 85 ASN A CA 1
ATOM 641 C C . ASN A 1 85 ? -13.202 2.524 -4.493 1.00 84.38 85 ASN A C 1
ATOM 643 O O . ASN A 1 85 ? -12.019 2.441 -4.080 1.00 84.38 85 ASN A O 1
#

Secondary structure (DSSP, 8-state):
----------------------------------------EEEETTEEEETTS-EEEEETTEEEEE-TT--EEEEEEETTEEEE-

Organism: NCBI:txid750

Foldseek 3Di:
DDDDDDPPPDDDPDDDDPDPPPDDPPPPPDPPPPPPPPWDWDDDPQKIATPLRWIWGDDPQKIWTADSVRDIKIWGDDPPDIDID

pLDDT: mean 78.0, std 17.24, range [44.19, 96.38]

Radius of gyration: 38.89 Å; chains: 1; bounding box: 65×36×112 Å

Sequence (85 aa):
MKKLLLITLGTTLSFSTLAANLQWNNVEPGYSYQQPTSTTYTQIGNQMIGSDGSSATRIGNQTIYQDSQGNRSTCTQIGNQIICN